Protein AF-A0A960D8W3-F1 (afdb_monomer_lite)

pLDDT: mean 85.08, std 11.28, range [47.12, 97.56]

Sequence (162 aa):
MVPEAGPSVEPTNEPNGRNHRTARLIAIVAGVLGAVLAVATPLLPVNQTTAELNWPQDGVLGSVNAPLIGYVATDLEISVPCSAAAGLERPGSVLLSTVPKQAPKAIDRGLLIERVNNDLLVIVRNTPVVSAPLEQVLGPECQKLTFTAHADKVTGEFVGLT

Structure (mmCIF, N/CA/C/O backbone):
data_AF-A0A960D8W3-F1
#
_entry.id   AF-A0A960D8W3-F1
#
loop_
_atom_site.group_PDB
_atom_site.id
_atom_site.type_symbol
_atom_site.label_atom_id
_atom_site.label_alt_id
_atom_site.label_comp_id
_atom_site.label_asym_id
_atom_site.label_entity_id
_atom_site.label_seq_id
_atom_site.pdbx_PDB_ins_code
_atom_site.Cartn_x
_atom_site.Cartn_y
_atom_site.Cartn_z
_atom_site.occupancy
_atom_site.B_iso_or_equiv
_atom_site.auth_seq_id
_atom_site.auth_comp_id
_atom_site.auth_asym_id
_atom_site.auth_atom_id
_atom_site.pdbx_PDB_model_num
ATOM 1 N N . MET A 1 1 ? 77.371 33.088 -53.896 1.00 47.12 1 MET A N 1
ATOM 2 C CA . MET A 1 1 ? 75.955 33.159 -54.306 1.00 47.12 1 MET A CA 1
ATOM 3 C C . MET A 1 1 ? 75.455 31.727 -54.356 1.00 47.12 1 MET A C 1
ATOM 5 O O . MET A 1 1 ? 75.931 30.963 -55.182 1.00 47.12 1 MET A O 1
ATOM 9 N N . VAL A 1 2 ? 74.676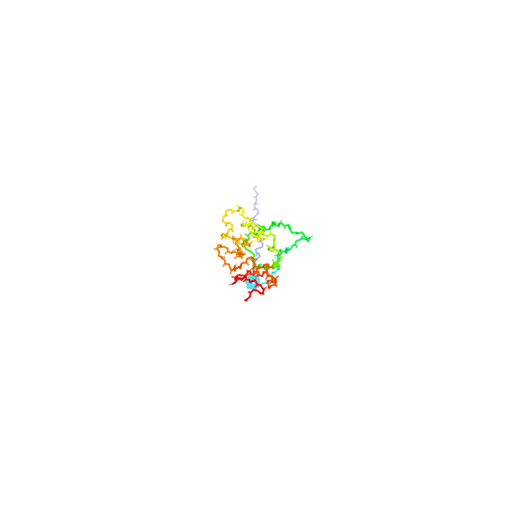 31.332 -53.352 1.00 49.06 2 VAL A N 1
ATOM 10 C CA . VAL A 1 2 ? 74.209 29.952 -53.144 1.00 49.06 2 VAL A CA 1
ATOM 11 C C . VAL A 1 2 ? 73.034 29.684 -54.091 1.00 49.06 2 VAL A C 1
ATOM 13 O O . VAL A 1 2 ? 72.143 30.531 -54.137 1.00 49.06 2 VAL A O 1
ATOM 16 N N . PRO A 1 3 ? 72.984 28.561 -54.829 1.00 55.56 3 PRO A N 1
ATOM 17 C CA . PRO A 1 3 ? 71.745 28.084 -55.417 1.00 55.56 3 PRO A CA 1
ATOM 18 C C . PRO A 1 3 ? 70.960 27.275 -54.377 1.00 55.56 3 PRO A C 1
ATOM 20 O O . PRO A 1 3 ? 71.443 26.282 -53.833 1.00 55.56 3 PRO A O 1
ATOM 23 N N . GLU A 1 4 ? 69.755 27.757 -54.101 1.00 53.84 4 GLU A N 1
ATOM 24 C CA . GLU A 1 4 ? 68.709 27.137 -53.293 1.00 53.84 4 GLU A CA 1
ATOM 25 C C . GLU A 1 4 ? 68.157 25.906 -54.034 1.00 53.84 4 GLU A C 1
ATOM 27 O O . GLU A 1 4 ? 67.718 26.007 -55.181 1.00 53.84 4 GLU A O 1
ATOM 32 N N . ALA A 1 5 ? 68.233 24.724 -53.415 1.00 60.94 5 ALA A N 1
ATOM 33 C CA . ALA A 1 5 ? 67.629 23.506 -53.949 1.00 60.94 5 ALA A CA 1
ATOM 34 C C . ALA A 1 5 ? 66.148 23.457 -53.541 1.00 60.94 5 ALA A C 1
ATOM 36 O O . ALA A 1 5 ? 65.823 23.597 -52.363 1.00 60.94 5 ALA A O 1
ATOM 37 N N . GLY A 1 6 ? 65.278 23.310 -54.544 1.00 64.06 6 GLY A N 1
ATOM 38 C CA . GLY A 1 6 ? 63.822 23.437 -54.452 1.00 64.06 6 GLY A CA 1
ATOM 39 C C . GLY A 1 6 ? 63.100 22.379 -53.600 1.00 64.06 6 GLY A C 1
ATOM 40 O O . GLY A 1 6 ? 63.724 21.463 -53.064 1.00 64.06 6 GLY A O 1
ATOM 41 N N . PRO A 1 7 ? 61.767 22.508 -53.467 1.00 59.97 7 PRO A N 1
ATOM 42 C CA . PRO A 1 7 ? 60.976 21.742 -52.514 1.00 59.97 7 PRO A CA 1
ATOM 43 C C . PRO A 1 7 ? 60.981 20.246 -52.842 1.00 59.97 7 PRO A C 1
ATOM 45 O O . PRO A 1 7 ? 60.721 19.837 -53.975 1.00 59.97 7 PRO A O 1
ATOM 48 N N . SER A 1 8 ? 61.241 19.431 -51.821 1.00 62.97 8 SER A N 1
ATOM 49 C CA . SER A 1 8 ? 61.068 17.981 -51.861 1.00 62.97 8 SER A CA 1
ATOM 50 C C . SER A 1 8 ? 59.596 17.649 -52.104 1.00 62.97 8 SER A C 1
ATOM 52 O O . SER A 1 8 ? 58.737 17.996 -51.297 1.00 62.97 8 SER A O 1
ATOM 54 N N . VAL A 1 9 ? 59.298 16.977 -53.214 1.00 60.66 9 VAL A N 1
ATOM 55 C CA . VAL A 1 9 ? 57.952 16.474 -53.507 1.00 60.66 9 VAL A CA 1
ATOM 56 C C . VAL A 1 9 ? 57.693 15.263 -52.608 1.00 60.66 9 VAL A C 1
ATOM 58 O O . VAL A 1 9 ? 58.295 14.206 -52.801 1.00 60.66 9 VAL A O 1
ATOM 61 N N . GLU A 1 10 ? 56.821 15.417 -51.609 1.00 62.94 10 GLU A N 1
ATOM 62 C CA . GLU A 1 10 ? 56.258 14.280 -50.876 1.00 62.94 10 GLU A CA 1
ATOM 63 C C . GLU A 1 10 ? 55.442 13.406 -51.841 1.00 62.94 10 GLU A C 1
ATOM 65 O O . GLU A 1 10 ? 54.673 13.940 -52.646 1.00 62.94 10 GLU A O 1
ATOM 70 N N . PRO A 1 11 ? 55.571 12.069 -51.793 1.00 50.91 11 PRO A N 1
ATOM 71 C CA . PRO A 1 11 ? 54.728 11.199 -52.594 1.00 50.91 11 PRO A CA 1
ATOM 72 C C . PRO A 1 11 ? 53.285 11.319 -52.097 1.00 50.91 11 PRO A C 1
ATOM 74 O O . PRO A 1 11 ? 52.925 10.805 -51.036 1.00 50.91 11 PRO A O 1
ATOM 77 N N . THR A 1 12 ? 52.439 11.993 -52.871 1.00 56.91 12 THR A N 1
ATOM 78 C CA . THR A 1 12 ? 50.992 11.990 -52.673 1.00 56.91 12 THR A CA 1
ATOM 79 C C . THR A 1 12 ? 50.499 10.559 -52.868 1.00 56.91 12 THR A C 1
ATOM 81 O O . THR A 1 12 ? 50.468 10.038 -53.982 1.00 56.91 12 THR A O 1
ATOM 84 N N . ASN A 1 13 ? 50.145 9.893 -51.766 1.00 59.44 13 ASN A N 1
ATOM 85 C CA . ASN A 1 13 ? 49.436 8.617 -51.803 1.00 59.44 13 ASN A CA 1
ATOM 86 C C . ASN A 1 13 ? 48.053 8.849 -52.430 1.00 59.44 13 ASN A C 1
ATOM 88 O O . ASN A 1 13 ? 47.087 9.160 -51.734 1.00 59.44 13 ASN A O 1
ATOM 92 N N . GLU A 1 14 ? 47.964 8.711 -53.751 1.00 58.84 14 GLU A N 1
ATOM 93 C CA . GLU A 1 14 ? 46.701 8.633 -54.482 1.00 58.84 14 GLU A CA 1
ATOM 94 C C . GLU A 1 14 ? 45.875 7.479 -53.887 1.00 58.84 14 GLU A C 1
ATOM 96 O O . GLU A 1 14 ? 46.344 6.331 -53.857 1.00 58.84 14 GLU A O 1
ATOM 101 N N . PRO A 1 15 ? 44.662 7.733 -53.365 1.00 58.06 15 PRO A N 1
ATOM 102 C CA . PRO A 1 15 ? 43.862 6.685 -52.765 1.00 58.06 15 PRO A CA 1
ATOM 103 C C . PRO A 1 15 ? 43.449 5.702 -53.863 1.00 58.06 15 PRO A C 1
ATOM 105 O O . PRO A 1 15 ? 42.578 5.964 -54.688 1.00 58.06 15 PRO A O 1
ATOM 108 N N . ASN A 1 16 ? 44.103 4.542 -53.867 1.00 61.50 16 ASN A N 1
ATOM 109 C CA . ASN A 1 16 ? 43.800 3.421 -54.746 1.00 61.50 16 ASN A CA 1
ATOM 110 C C . ASN A 1 16 ? 42.277 3.181 -54.768 1.00 61.50 16 ASN A C 1
ATOM 112 O O . ASN A 1 16 ? 41.691 2.930 -53.715 1.00 61.50 16 ASN A O 1
ATOM 116 N N . GLY A 1 17 ? 41.621 3.234 -55.936 1.00 59.03 17 GLY A N 1
ATOM 117 C CA . GLY A 1 17 ? 40.151 3.189 -56.083 1.00 59.03 17 GLY A CA 1
ATOM 118 C C . GLY A 1 17 ? 39.456 1.993 -55.408 1.00 59.03 17 GLY A C 1
ATOM 119 O O . GLY A 1 17 ? 38.256 2.020 -55.127 1.00 59.03 17 GLY A O 1
ATOM 120 N N . ARG A 1 18 ? 40.225 0.953 -55.068 1.00 61.81 18 ARG A N 1
ATOM 121 C CA . ARG A 1 18 ? 39.793 -0.205 -54.276 1.00 61.81 18 ARG A CA 1
ATOM 122 C C . ARG A 1 18 ? 39.506 0.140 -52.800 1.00 61.81 18 ARG A C 1
ATOM 124 O O . ARG A 1 18 ? 38.597 -0.447 -52.222 1.00 61.81 18 ARG A O 1
ATOM 131 N N . ASN A 1 19 ? 40.190 1.133 -52.224 1.00 68.94 19 ASN A N 1
ATOM 132 C CA . ASN A 1 19 ? 40.025 1.593 -50.837 1.00 68.94 19 ASN A CA 1
ATOM 133 C C . ASN A 1 19 ? 38.695 2.327 -50.608 1.00 68.94 19 ASN A C 1
ATOM 135 O O . ASN A 1 19 ? 38.072 2.153 -49.562 1.00 68.94 19 ASN A O 1
ATOM 139 N N . HIS A 1 20 ? 38.204 3.086 -51.594 1.00 78.38 20 HIS A N 1
ATOM 140 C CA . HIS A 1 20 ? 36.918 3.786 -51.487 1.00 78.38 20 HIS A CA 1
ATOM 141 C C . HIS A 1 20 ? 35.725 2.825 -51.420 1.00 78.38 20 HIS A C 1
ATOM 143 O O . HIS A 1 20 ? 34.777 3.062 -50.670 1.00 78.38 20 HIS A O 1
ATOM 149 N N . ARG A 1 21 ? 35.772 1.711 -52.163 1.00 80.75 21 ARG A N 1
ATOM 150 C CA . ARG A 1 21 ? 34.719 0.684 -52.123 1.00 80.75 21 ARG A CA 1
ATOM 151 C C . ARG A 1 21 ? 34.665 -0.006 -50.759 1.00 80.75 21 ARG A C 1
ATOM 153 O O . ARG A 1 21 ? 33.575 -0.216 -50.234 1.00 80.75 21 ARG A O 1
ATOM 160 N N . THR A 1 22 ? 35.827 -0.294 -50.176 1.00 85.50 22 THR A N 1
ATOM 161 C CA . THR A 1 22 ? 35.943 -0.867 -48.830 1.00 85.50 22 THR A CA 1
ATOM 162 C C . THR A 1 22 ? 35.453 0.113 -47.763 1.00 85.50 22 THR A C 1
ATOM 164 O O . THR A 1 22 ? 34.622 -0.259 -46.940 1.00 85.50 22 THR A O 1
ATOM 167 N N . ALA A 1 23 ? 35.873 1.382 -47.819 1.00 87.50 23 ALA A N 1
ATOM 168 C CA . ALA A 1 23 ? 35.431 2.418 -46.881 1.00 87.50 23 ALA A CA 1
ATOM 169 C C . ALA A 1 23 ? 33.910 2.645 -46.933 1.00 87.50 23 ALA A C 1
ATOM 171 O O . ALA A 1 23 ? 33.258 2.746 -45.895 1.00 87.50 23 ALA A O 1
ATOM 172 N N . ARG A 1 24 ? 33.320 2.647 -48.136 1.00 87.62 24 ARG A N 1
ATOM 173 C CA . ARG A 1 24 ? 31.866 2.754 -48.323 1.00 87.62 24 ARG A CA 1
ATOM 174 C C . ARG A 1 24 ? 31.113 1.563 -47.729 1.00 87.62 24 ARG A C 1
ATOM 176 O O . ARG A 1 24 ? 30.087 1.764 -47.088 1.00 87.62 24 ARG A O 1
ATOM 183 N N . LEU A 1 25 ? 31.604 0.338 -47.935 1.00 92.25 25 LEU A N 1
ATOM 184 C CA . LEU A 1 25 ? 30.997 -0.861 -47.347 1.00 92.25 25 LEU A CA 1
ATOM 185 C C . LEU A 1 25 ? 31.055 -0.817 -45.817 1.00 92.25 25 LEU A C 1
ATOM 187 O O . LEU A 1 25 ? 30.039 -1.057 -45.174 1.00 92.25 25 LEU A O 1
ATOM 191 N N . ILE A 1 26 ? 32.200 -0.439 -45.243 1.00 92.06 26 ILE A N 1
ATOM 192 C CA . ILE A 1 26 ? 32.361 -0.298 -43.790 1.00 92.06 26 ILE A CA 1
ATOM 193 C C . ILE A 1 26 ? 31.389 0.747 -43.234 1.00 92.06 26 ILE A C 1
ATOM 195 O O . ILE A 1 26 ? 30.707 0.464 -42.257 1.00 92.06 26 ILE A O 1
ATOM 199 N N . ALA A 1 27 ? 31.271 1.918 -43.868 1.00 92.94 27 ALA A N 1
ATOM 200 C CA . ALA A 1 27 ? 30.366 2.974 -43.413 1.00 92.94 27 ALA A CA 1
ATOM 201 C C . ALA A 1 27 ? 28.893 2.530 -43.408 1.00 92.94 27 ALA A C 1
ATOM 203 O O . ALA A 1 27 ? 28.169 2.808 -42.455 1.00 92.94 27 ALA A O 1
ATOM 204 N N . ILE A 1 28 ? 28.457 1.803 -44.443 1.00 95.00 28 ILE A N 1
ATOM 205 C CA . ILE A 1 28 ? 27.087 1.276 -44.523 1.00 95.00 28 ILE A CA 1
ATOM 206 C C . ILE A 1 28 ? 26.861 0.217 -43.442 1.00 95.00 28 ILE A C 1
ATOM 208 O O . ILE A 1 28 ? 25.881 0.300 -42.709 1.00 95.00 28 ILE A O 1
ATOM 212 N N . VAL A 1 29 ? 27.767 -0.757 -43.313 1.00 96.00 29 VAL A N 1
ATOM 213 C CA . VAL A 1 29 ? 27.632 -1.839 -42.328 1.00 96.00 29 VAL A CA 1
ATOM 214 C C . VAL A 1 29 ? 27.655 -1.280 -40.907 1.00 96.00 29 VAL A C 1
ATOM 216 O O . VAL A 1 29 ? 26.771 -1.601 -40.122 1.00 96.00 29 VAL A O 1
ATOM 219 N N . ALA A 1 30 ? 28.613 -0.411 -40.581 1.00 94.88 30 ALA A N 1
ATOM 220 C CA . ALA A 1 30 ? 28.727 0.197 -39.259 1.00 94.88 30 ALA A CA 1
ATOM 221 C C . ALA A 1 30 ? 27.537 1.114 -38.938 1.00 94.88 30 ALA A C 1
ATOM 223 O O . ALA A 1 30 ? 27.036 1.084 -37.818 1.00 94.88 30 ALA A O 1
ATOM 224 N N . GLY A 1 31 ? 27.046 1.883 -39.916 1.00 96.62 31 GLY A N 1
ATOM 225 C CA . GLY A 1 31 ? 25.869 2.736 -39.749 1.00 96.62 31 GLY A CA 1
ATOM 226 C C . GLY A 1 31 ? 24.591 1.932 -39.508 1.00 96.62 31 GLY A C 1
ATOM 227 O O . GLY A 1 31 ? 23.845 2.234 -38.580 1.00 96.62 31 GLY A O 1
ATOM 228 N N . VAL A 1 32 ? 24.363 0.871 -40.290 1.00 97.56 32 VAL A N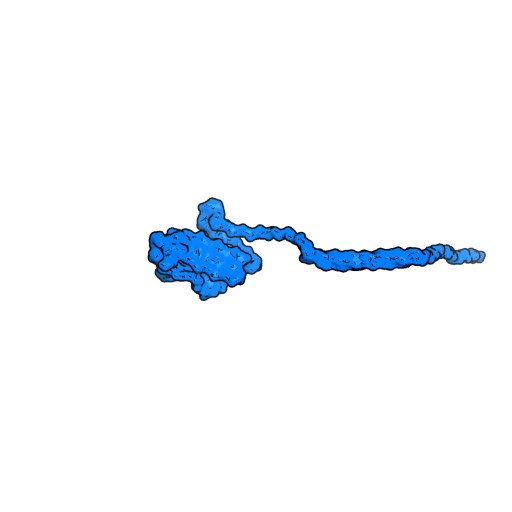 1
ATOM 229 C CA . VAL A 1 32 ? 23.205 -0.021 -40.111 1.00 97.56 32 VAL A CA 1
ATOM 230 C C . VAL A 1 32 ? 23.302 -0.775 -38.787 1.00 97.56 32 VAL A C 1
ATOM 232 O O . VAL A 1 32 ? 22.330 -0.806 -38.040 1.00 97.56 32 VAL A O 1
ATOM 235 N N . LEU A 1 33 ? 24.466 -1.338 -38.456 1.00 96.94 33 LEU A N 1
ATOM 236 C CA . LEU A 1 33 ? 24.671 -2.047 -37.193 1.00 96.94 33 LEU A CA 1
ATOM 237 C C . LEU A 1 33 ? 24.478 -1.109 -35.993 1.00 96.94 33 LEU A C 1
ATOM 239 O O . LEU A 1 33 ? 23.802 -1.472 -35.037 1.00 96.94 33 LEU A O 1
ATOM 243 N N . GLY A 1 34 ? 25.015 0.111 -36.066 1.00 96.06 34 GLY A N 1
ATOM 244 C CA . GLY A 1 34 ? 24.834 1.138 -35.043 1.00 96.06 34 GLY A CA 1
ATOM 245 C C . GLY A 1 34 ? 23.369 1.536 -34.871 1.00 96.06 34 GLY A C 1
ATOM 246 O O . GLY A 1 34 ? 22.885 1.597 -33.745 1.00 96.06 34 GLY A O 1
ATOM 247 N N . ALA A 1 35 ? 22.637 1.728 -35.972 1.00 96.38 35 ALA A N 1
ATOM 248 C CA . ALA A 1 35 ? 21.207 2.018 -35.927 1.00 96.38 35 ALA A CA 1
ATOM 249 C C . ALA A 1 35 ? 20.407 0.864 -35.299 1.00 96.38 35 ALA A C 1
ATOM 251 O O . ALA A 1 35 ? 19.566 1.096 -34.433 1.00 96.38 35 ALA A O 1
ATOM 252 N N . VAL A 1 36 ? 20.700 -0.383 -35.682 1.00 96.62 36 VAL A N 1
ATOM 253 C CA . VAL A 1 36 ? 20.033 -1.573 -35.131 1.00 96.62 36 VAL A CA 1
ATOM 254 C C . VAL A 1 36 ? 20.321 -1.727 -33.638 1.00 96.62 36 VAL A C 1
ATOM 256 O O . VAL A 1 36 ? 19.394 -1.941 -32.861 1.00 96.62 36 VAL A O 1
ATOM 259 N N . LEU A 1 37 ? 21.577 -1.572 -33.211 1.00 95.75 37 LEU A N 1
ATOM 260 C CA . LEU A 1 37 ? 21.952 -1.663 -31.798 1.00 95.75 37 LEU A CA 1
ATOM 261 C C . LEU A 1 37 ? 21.323 -0.540 -30.967 1.00 95.75 37 LEU A C 1
ATOM 263 O O . LEU A 1 37 ? 20.855 -0.796 -29.859 1.00 95.75 37 LEU A O 1
ATOM 267 N N . ALA A 1 38 ? 21.243 0.679 -31.507 1.00 95.50 38 ALA A N 1
ATOM 268 C CA . ALA A 1 38 ? 20.588 1.803 -30.842 1.00 95.50 38 ALA A CA 1
ATOM 269 C C . ALA A 1 38 ? 19.089 1.544 -30.617 1.00 95.50 38 ALA A C 1
ATOM 271 O O . ALA A 1 38 ? 18.579 1.804 -29.531 1.00 95.50 38 ALA A O 1
ATOM 272 N N . VAL A 1 39 ? 18.398 0.975 -31.610 1.00 95.94 39 VAL A N 1
ATOM 273 C CA . VAL A 1 39 ? 16.981 0.591 -31.490 1.00 95.94 39 VAL A CA 1
ATOM 274 C C . VAL A 1 39 ? 16.789 -0.603 -30.550 1.00 95.94 39 VAL A C 1
ATOM 276 O O . VAL A 1 39 ? 15.799 -0.654 -29.825 1.00 95.94 39 VAL A O 1
ATOM 279 N N . ALA A 1 40 ? 17.729 -1.550 -30.525 1.00 94.56 40 ALA A N 1
ATOM 280 C CA . ALA A 1 40 ? 17.661 -2.711 -29.641 1.00 94.56 40 ALA A CA 1
ATOM 281 C C . ALA A 1 40 ? 17.932 -2.355 -28.169 1.00 94.56 40 ALA A C 1
ATOM 283 O O . ALA A 1 40 ? 17.369 -2.984 -27.280 1.00 94.56 40 ALA A O 1
ATOM 284 N N . THR A 1 41 ? 18.757 -1.337 -27.904 1.00 94.19 41 THR A N 1
ATOM 285 C CA . THR A 1 41 ? 19.189 -0.945 -26.550 1.00 94.19 41 THR A CA 1
ATOM 286 C C . THR A 1 41 ? 18.038 -0.752 -25.544 1.00 94.19 41 THR A C 1
ATOM 288 O O . THR A 1 41 ? 18.126 -1.346 -24.472 1.00 94.19 41 THR A O 1
ATOM 291 N N . PRO A 1 42 ? 16.947 -0.006 -25.830 1.00 92.69 42 PRO A N 1
ATOM 292 C CA . PRO A 1 42 ? 15.835 0.153 -24.882 1.00 92.69 42 PRO A CA 1
ATOM 293 C C . PRO A 1 42 ? 14.992 -1.116 -24.664 1.00 92.69 42 PRO A C 1
ATOM 295 O O . PRO A 1 42 ? 14.197 -1.150 -23.730 1.00 92.69 42 PRO A O 1
ATOM 298 N N . LEU A 1 43 ? 15.128 -2.138 -25.519 1.00 92.94 43 LEU A N 1
ATOM 299 C CA . LEU A 1 43 ? 14.383 -3.402 -25.431 1.00 92.94 43 LEU A CA 1
ATOM 300 C C . LEU A 1 43 ? 15.164 -4.504 -24.707 1.00 92.94 43 LEU A C 1
ATOM 302 O O . LEU A 1 43 ? 14.611 -5.568 -24.425 1.00 92.94 43 LEU A O 1
ATOM 306 N N . LEU A 1 44 ? 16.453 -4.286 -24.448 1.00 91.69 44 LEU A N 1
ATOM 307 C CA . LEU A 1 44 ? 17.269 -5.248 -23.722 1.00 91.69 44 LEU A CA 1
ATOM 308 C C . LEU A 1 44 ? 16.827 -5.319 -22.251 1.00 91.69 44 LEU A C 1
ATOM 310 O O . LEU A 1 44 ? 16.435 -4.303 -21.671 1.00 91.69 44 LEU A O 1
ATOM 314 N N . PRO A 1 45 ? 16.886 -6.511 -21.632 1.00 90.88 45 PRO A N 1
ATOM 315 C CA . PRO A 1 45 ? 16.478 -6.687 -20.249 1.00 90.88 45 PRO A CA 1
ATOM 316 C C . PRO A 1 45 ? 17.367 -5.859 -19.321 1.00 90.88 45 PRO A C 1
ATOM 318 O O . PRO A 1 45 ? 18.593 -5.843 -19.448 1.00 90.88 45 PRO A O 1
ATOM 321 N N . VAL A 1 46 ? 16.734 -5.196 -18.360 1.00 92.75 46 VAL A N 1
ATOM 322 C CA . VAL A 1 46 ? 17.406 -4.457 -17.293 1.00 92.75 46 VAL A CA 1
ATOM 323 C C . VAL A 1 46 ? 17.233 -5.206 -15.977 1.00 92.75 46 VAL A C 1
ATOM 325 O O . VAL A 1 46 ? 16.205 -5.836 -15.740 1.00 92.75 46 VAL A O 1
ATOM 328 N N . ASN A 1 47 ? 18.236 -5.128 -15.107 1.00 85.00 47 ASN A N 1
ATOM 329 C CA . ASN A 1 47 ? 18.103 -5.604 -13.736 1.00 85.00 47 ASN A CA 1
ATOM 330 C C . ASN A 1 47 ? 17.439 -4.511 -12.898 1.00 85.00 47 ASN A C 1
ATOM 332 O O . ASN A 1 47 ? 17.978 -3.410 -12.779 1.00 85.00 47 ASN A O 1
ATOM 336 N N . GLN A 1 48 ? 16.279 -4.815 -12.325 1.00 79.38 48 GLN A N 1
ATOM 337 C CA . GLN A 1 48 ? 15.575 -3.931 -11.404 1.00 79.38 48 GLN A CA 1
ATOM 338 C C . GLN A 1 48 ? 15.751 -4.451 -9.977 1.00 79.38 48 GLN A C 1
ATOM 340 O O . GLN A 1 48 ? 15.510 -5.626 -9.711 1.00 79.38 48 GLN A O 1
ATOM 345 N N . THR A 1 49 ? 16.143 -3.573 -9.056 1.00 81.12 49 THR A N 1
ATOM 346 C CA . THR A 1 49 ? 16.118 -3.872 -7.621 1.00 81.12 49 THR A CA 1
ATOM 347 C C . THR A 1 49 ? 14.785 -3.405 -7.054 1.00 81.12 49 THR A C 1
ATOM 349 O O . THR A 1 49 ? 14.481 -2.213 -7.107 1.00 81.12 49 THR A O 1
ATOM 352 N N . THR A 1 50 ? 13.992 -4.328 -6.517 1.00 80.81 50 THR A N 1
ATOM 353 C CA . THR A 1 50 ? 12.756 -4.019 -5.792 1.00 80.81 50 THR A CA 1
ATOM 354 C C . THR A 1 50 ? 13.057 -3.851 -4.304 1.00 80.81 50 THR A C 1
ATOM 356 O O . THR A 1 50 ? 13.910 -4.539 -3.745 1.00 80.81 50 THR A O 1
ATOM 359 N N . ALA A 1 51 ? 12.390 -2.892 -3.665 1.00 83.50 51 ALA A N 1
ATOM 360 C CA . ALA A 1 51 ? 12.495 -2.656 -2.231 1.00 83.50 51 ALA A CA 1
ATOM 361 C C . ALA A 1 51 ? 11.130 -2.912 -1.593 1.00 83.50 51 ALA A C 1
ATOM 363 O O . ALA A 1 51 ? 10.132 -2.339 -2.026 1.00 83.50 51 ALA A O 1
ATOM 364 N N . GLU A 1 52 ? 11.105 -3.749 -0.561 1.00 86.19 52 GLU A N 1
ATOM 365 C CA . GLU A 1 52 ? 9.901 -4.084 0.197 1.00 86.19 52 GLU A CA 1
ATOM 366 C C . GLU A 1 52 ? 10.087 -3.693 1.661 1.00 86.19 52 GLU A C 1
ATOM 368 O O . GLU A 1 52 ? 11.175 -3.832 2.228 1.00 86.19 52 GLU A O 1
ATOM 373 N N . LEU A 1 53 ? 9.014 -3.203 2.280 1.00 88.50 53 LEU A N 1
ATOM 374 C CA . LEU A 1 53 ? 8.979 -2.874 3.699 1.00 88.50 53 LEU A CA 1
ATOM 375 C C . LEU A 1 53 ? 7.985 -3.794 4.400 1.00 88.50 53 LEU A C 1
ATOM 377 O O . LEU A 1 53 ? 6.777 -3.624 4.268 1.00 88.50 53 LEU A O 1
ATOM 381 N N . ASN A 1 54 ? 8.510 -4.727 5.188 1.00 89.56 54 ASN A N 1
ATOM 382 C CA . ASN A 1 54 ? 7.711 -5.612 6.026 1.00 89.56 54 ASN A CA 1
ATOM 383 C C . ASN A 1 54 ? 7.689 -5.085 7.463 1.00 89.56 54 ASN A C 1
ATOM 385 O O . ASN A 1 54 ? 8.738 -4.746 8.015 1.00 89.56 54 ASN A O 1
ATOM 389 N N . TRP A 1 55 ? 6.501 -5.027 8.060 1.00 90.50 55 TRP A N 1
ATOM 390 C CA . TRP A 1 55 ? 6.274 -4.665 9.458 1.00 90.50 55 TRP A CA 1
ATOM 391 C C . TRP A 1 55 ? 5.325 -5.697 10.083 1.00 9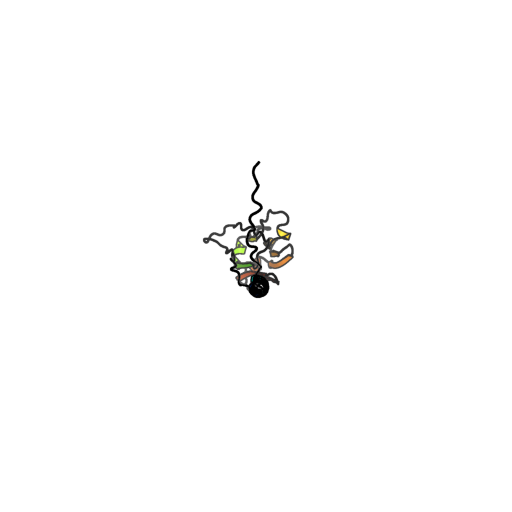0.50 55 TRP A C 1
ATOM 393 O O . TRP A 1 55 ? 4.364 -6.081 9.412 1.00 90.50 55 TRP A O 1
ATOM 403 N N . PRO A 1 56 ? 5.542 -6.149 11.334 1.00 89.00 56 PRO A N 1
ATOM 404 C CA . PRO A 1 56 ? 6.540 -5.695 12.316 1.00 89.00 56 PRO A CA 1
ATOM 405 C C . PRO A 1 56 ? 7.973 -6.157 12.019 1.00 89.00 56 PRO A C 1
ATOM 407 O O . PRO A 1 56 ? 8.178 -7.242 11.481 1.00 89.00 56 PRO A O 1
ATOM 410 N N . GLN A 1 57 ? 8.967 -5.355 12.411 1.00 80.75 57 GLN A N 1
ATOM 411 C CA . GLN A 1 57 ? 10.389 -5.716 12.319 1.00 80.75 57 GLN A CA 1
ATOM 412 C C . GLN A 1 57 ? 1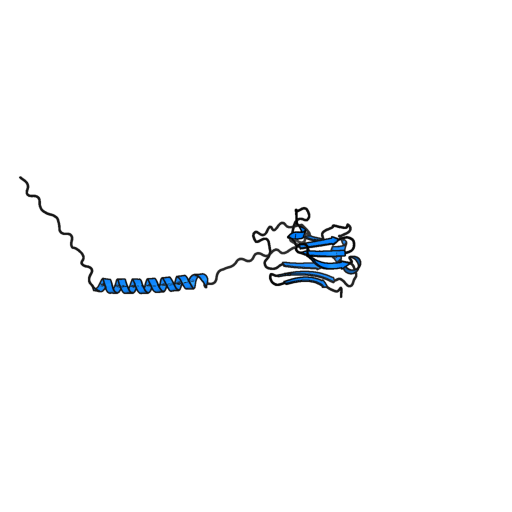0.897 -6.168 13.693 1.00 80.75 57 GLN A C 1
ATOM 414 O O . GLN A 1 57 ? 10.520 -5.595 14.715 1.00 80.75 57 GLN A O 1
ATOM 419 N N . ASP A 1 58 ? 11.693 -7.238 13.724 1.00 81.56 58 ASP A N 1
ATOM 420 C CA . ASP A 1 58 ? 12.315 -7.792 14.940 1.00 81.56 58 ASP A CA 1
ATOM 421 C C . ASP A 1 58 ? 11.338 -8.160 16.075 1.00 81.56 58 ASP A C 1
ATOM 423 O O . ASP A 1 58 ? 11.708 -8.225 17.246 1.00 81.56 58 ASP A O 1
ATOM 427 N N . GLY A 1 59 ? 10.064 -8.401 15.744 1.00 79.94 59 GLY A N 1
ATOM 428 C CA . GLY A 1 59 ? 9.022 -8.732 16.721 1.00 79.94 59 GLY A CA 1
ATOM 429 C C . GLY A 1 59 ? 8.608 -7.567 17.630 1.00 79.94 59 GLY A C 1
ATOM 430 O O . GLY A 1 59 ? 7.880 -7.787 18.598 1.00 79.94 59 GLY A O 1
ATOM 431 N N . VAL A 1 60 ? 9.038 -6.335 17.331 1.00 84.31 60 VAL A N 1
ATOM 432 C CA . VAL A 1 60 ? 8.692 -5.138 18.106 1.00 84.31 60 VAL A CA 1
ATOM 433 C C . VAL A 1 60 ? 7.635 -4.318 17.368 1.00 84.31 60 VAL A C 1
ATOM 435 O O . VAL A 1 60 ? 7.769 -3.999 16.188 1.00 84.31 60 VAL A O 1
ATOM 438 N N . LEU A 1 61 ? 6.591 -3.905 18.092 1.00 81.75 61 LEU A N 1
ATOM 439 C CA . LEU A 1 61 ? 5.550 -2.997 17.597 1.00 81.75 61 LEU A CA 1
ATOM 440 C C . LEU A 1 61 ? 6.012 -1.533 17.678 1.00 81.75 61 LEU A C 1
ATOM 442 O O . LEU A 1 61 ? 5.422 -0.707 18.373 1.00 81.75 61 LEU A O 1
ATOM 446 N N . GLY A 1 62 ? 7.119 -1.229 17.001 1.00 84.19 62 GLY A N 1
ATOM 447 C CA . GLY A 1 62 ? 7.672 0.117 16.887 1.00 84.19 62 GLY A CA 1
ATOM 448 C C . GLY A 1 62 ? 7.214 0.820 15.610 1.00 84.19 62 GLY A C 1
ATOM 449 O O . GLY A 1 62 ? 7.019 0.182 14.573 1.00 84.19 62 GLY A O 1
ATOM 450 N N . SER A 1 63 ? 7.074 2.145 15.671 1.00 86.25 63 SER A N 1
ATOM 451 C CA . SER A 1 63 ? 6.896 2.968 14.472 1.00 86.25 63 SER A CA 1
ATOM 452 C C . SER A 1 63 ? 8.188 2.993 13.659 1.00 86.25 63 SER A C 1
ATOM 454 O O . SER A 1 63 ? 9.258 3.276 14.198 1.00 86.25 63 SER A O 1
ATOM 456 N N . VAL A 1 64 ? 8.082 2.752 12.354 1.00 88.75 64 VAL A N 1
ATOM 457 C CA . VAL A 1 64 ? 9.213 2.782 11.419 1.00 88.75 64 VAL A CA 1
ATOM 458 C C . VAL A 1 64 ? 9.097 4.008 10.519 1.00 88.75 64 VAL A C 1
ATOM 460 O O . VAL A 1 64 ? 8.003 4.382 10.100 1.00 88.75 64 VAL A O 1
ATOM 463 N N . ASN A 1 65 ? 10.233 4.633 10.213 1.00 85.69 65 ASN A N 1
ATOM 464 C CA . ASN A 1 65 ? 10.304 5.732 9.257 1.00 85.69 65 ASN A CA 1
ATOM 465 C C . ASN A 1 65 ? 10.836 5.214 7.920 1.00 85.69 65 ASN A C 1
ATOM 467 O O . ASN A 1 65 ? 12.011 4.874 7.811 1.00 85.69 65 ASN A O 1
ATOM 471 N N . ALA A 1 66 ? 9.978 5.205 6.904 1.00 86.50 66 ALA A N 1
ATOM 472 C CA . ALA A 1 66 ? 10.337 4.849 5.536 1.00 86.50 66 ALA A CA 1
ATOM 473 C C . ALA A 1 66 ? 9.786 5.913 4.570 1.00 86.50 66 ALA A C 1
ATOM 475 O O . ALA A 1 66 ? 8.698 5.746 4.025 1.00 86.50 66 ALA A O 1
ATOM 476 N N . PRO A 1 67 ? 10.470 7.060 4.401 1.00 84.88 67 PRO A N 1
ATOM 477 C CA . PRO A 1 67 ? 10.024 8.100 3.480 1.00 84.88 67 PRO A CA 1
ATOM 478 C C . PRO A 1 67 ? 10.276 7.681 2.024 1.00 84.88 67 PRO A C 1
ATOM 480 O O . PRO A 1 67 ? 11.419 7.483 1.612 1.00 84.88 67 PRO A O 1
ATOM 483 N N . LEU A 1 68 ? 9.211 7.575 1.227 1.00 83.88 68 LEU A N 1
ATOM 484 C CA . LEU A 1 68 ? 9.306 7.256 -0.198 1.00 83.88 68 LEU A CA 1
ATOM 485 C C . LEU A 1 68 ? 9.522 8.530 -1.023 1.00 83.88 68 LEU A C 1
ATOM 487 O O . LEU A 1 68 ? 8.731 9.469 -0.943 1.00 83.88 68 LEU A O 1
ATOM 491 N N . ILE A 1 69 ? 10.524 8.526 -1.908 1.00 86.56 69 ILE A N 1
ATOM 492 C CA . ILE A 1 69 ? 10.712 9.602 -2.900 1.00 86.56 69 ILE A CA 1
ATOM 493 C C . ILE A 1 69 ? 9.543 9.647 -3.894 1.00 86.56 69 ILE A C 1
ATOM 495 O O . ILE A 1 69 ? 9.121 10.723 -4.305 1.00 86.56 69 ILE A O 1
ATOM 499 N N . GLY A 1 70 ? 8.980 8.484 -4.237 1.00 80.50 70 GLY A N 1
ATOM 500 C CA . GLY A 1 70 ? 7.818 8.356 -5.122 1.00 80.50 70 GLY A CA 1
ATOM 501 C C . GLY A 1 70 ? 6.475 8.727 -4.484 1.00 80.50 70 GLY A C 1
ATOM 502 O O . GLY A 1 70 ? 5.455 8.610 -5.156 1.00 80.50 70 GLY A O 1
ATOM 503 N N . TYR A 1 71 ? 6.453 9.162 -3.214 1.00 81.00 71 TYR A N 1
ATOM 504 C CA . TYR A 1 71 ? 5.267 9.474 -2.394 1.00 81.00 71 TYR A CA 1
ATOM 505 C C . TYR A 1 71 ? 4.300 8.306 -2.124 1.00 81.00 71 TYR A C 1
ATOM 507 O O . TYR A 1 71 ? 3.669 8.288 -1.070 1.00 81.00 71 TYR A O 1
ATOM 515 N N . VAL A 1 72 ? 4.171 7.343 -3.037 1.00 84.44 72 VAL A N 1
ATOM 516 C CA . VAL A 1 72 ? 3.316 6.157 -2.923 1.00 84.44 72 VAL A CA 1
ATOM 517 C C . VAL A 1 72 ? 4.128 4.892 -3.179 1.00 84.44 72 VAL A C 1
ATOM 519 O O . VAL A 1 72 ? 5.087 4.912 -3.951 1.00 84.44 72 VAL A O 1
ATOM 522 N N . ALA A 1 73 ? 3.744 3.801 -2.520 1.00 85.69 73 ALA A N 1
ATOM 523 C CA . ALA A 1 73 ? 4.226 2.469 -2.863 1.00 85.69 73 ALA A CA 1
ATOM 524 C C . ALA A 1 73 ? 3.499 1.963 -4.117 1.00 85.69 73 ALA A C 1
ATOM 526 O O . ALA A 1 73 ? 2.382 2.404 -4.396 1.00 85.69 73 ALA A O 1
ATOM 527 N N . THR A 1 74 ? 4.128 1.049 -4.857 1.00 87.31 74 THR A N 1
ATOM 528 C CA . THR A 1 74 ? 3.488 0.364 -5.992 1.00 87.31 74 THR A CA 1
ATOM 529 C C . THR A 1 74 ? 2.284 -0.446 -5.518 1.00 87.31 74 THR A C 1
ATOM 531 O O . THR A 1 74 ? 1.196 -0.314 -6.072 1.00 87.31 74 THR A O 1
ATOM 534 N N . ASP A 1 75 ? 2.485 -1.207 -4.441 1.00 89.50 75 ASP A N 1
ATOM 535 C CA . ASP A 1 75 ? 1.497 -2.073 -3.814 1.00 89.50 75 ASP A CA 1
ATOM 536 C C . ASP A 1 75 ? 1.616 -1.933 -2.291 1.00 89.50 75 ASP A C 1
ATOM 538 O O . ASP A 1 75 ? 2.720 -1.829 -1.747 1.00 89.50 75 ASP A O 1
ATOM 542 N N . LEU A 1 76 ? 0.479 -1.898 -1.599 1.00 90.56 76 LEU A N 1
ATOM 543 C CA . LEU A 1 76 ? 0.413 -1.851 -0.140 1.00 90.56 76 LEU A CA 1
ATOM 544 C C . LEU A 1 76 ? -0.634 -2.844 0.353 1.00 90.56 76 LEU A C 1
ATOM 546 O O . LEU A 1 76 ? -1.815 -2.699 0.046 1.00 90.56 76 LEU A O 1
ATOM 550 N N . GLU A 1 77 ? -0.207 -3.796 1.175 1.00 92.94 77 GLU A N 1
ATOM 551 C CA . GLU A 1 77 ? -1.079 -4.747 1.858 1.00 92.94 77 GLU A CA 1
ATOM 552 C C . GLU A 1 77 ? -0.915 -4.608 3.372 1.00 92.94 77 GLU A C 1
ATOM 554 O O . GLU A 1 77 ? 0.194 -4.547 3.901 1.00 92.94 77 GLU A O 1
ATOM 559 N N . ILE A 1 78 ? -2.040 -4.531 4.077 1.00 93.50 78 ILE A N 1
ATOM 560 C CA . ILE A 1 78 ? -2.102 -4.391 5.526 1.00 93.50 78 ILE A CA 1
ATOM 561 C C . ILE A 1 78 ? -3.103 -5.411 6.053 1.00 93.50 78 ILE A C 1
ATOM 563 O O . ILE A 1 78 ? -4.273 -5.411 5.677 1.00 93.50 78 ILE A O 1
ATOM 567 N N . SER A 1 79 ? -2.642 -6.258 6.968 1.00 93.12 79 SER A N 1
ATOM 568 C CA . SER A 1 79 ? -3.474 -7.219 7.686 1.00 93.12 79 SER A CA 1
ATOM 569 C C . SER A 1 79 ? -3.327 -6.987 9.183 1.00 93.12 79 SER A C 1
ATOM 571 O O . SER A 1 79 ? -2.244 -7.167 9.737 1.00 93.12 79 SER A O 1
ATOM 573 N N . VAL A 1 80 ? -4.413 -6.586 9.842 1.00 92.06 80 VAL A N 1
ATOM 574 C CA . VAL A 1 80 ? -4.425 -6.282 11.277 1.00 92.06 80 VAL A CA 1
ATOM 575 C C . VAL A 1 80 ? -5.479 -7.148 11.968 1.00 92.06 80 VAL A C 1
ATOM 577 O O . VAL A 1 80 ? -6.643 -7.098 11.573 1.00 92.06 80 VAL A O 1
ATOM 580 N N . PRO A 1 81 ? -5.131 -7.951 12.989 1.00 92.75 81 PRO A N 1
ATOM 581 C CA . PRO A 1 81 ? -6.125 -8.729 13.727 1.00 92.75 81 PRO A CA 1
ATOM 582 C C . PRO A 1 81 ? -7.081 -7.796 14.479 1.00 92.75 81 PRO A C 1
ATOM 584 O O . PRO A 1 81 ? -6.637 -6.797 15.049 1.00 92.75 81 PRO A O 1
ATOM 587 N N . CYS A 1 82 ? -8.380 -8.116 14.527 1.00 92.31 82 CYS A N 1
ATOM 588 C CA . CYS A 1 82 ? -9.356 -7.207 15.147 1.00 92.31 82 CYS A CA 1
ATOM 589 C C . CYS A 1 82 ? -9.103 -7.005 16.652 1.00 92.31 82 CYS A C 1
ATOM 591 O O . CYS A 1 82 ? -9.366 -5.931 17.190 1.00 92.31 82 CYS A O 1
ATOM 593 N N . SER A 1 83 ? -8.474 -7.980 17.320 1.00 89.50 83 SER A N 1
ATOM 594 C CA . SER A 1 83 ? -8.038 -7.865 18.717 1.00 89.50 83 SER A CA 1
ATOM 595 C C . SER A 1 83 ? -7.051 -6.717 18.964 1.00 89.50 83 SER A C 1
ATOM 597 O O . SER A 1 83 ? -7.016 -6.175 20.067 1.00 89.50 83 SER A O 1
ATOM 599 N N . ALA A 1 84 ? -6.288 -6.285 17.953 1.00 88.94 84 ALA A N 1
ATOM 600 C CA . ALA A 1 84 ? -5.385 -5.141 18.080 1.00 88.94 84 ALA A CA 1
ATOM 601 C C . ALA A 1 84 ? -6.141 -3.815 18.274 1.00 88.94 84 ALA A C 1
ATOM 603 O O . ALA A 1 84 ? -5.601 -2.881 18.867 1.00 88.94 84 ALA A O 1
ATOM 604 N N . ALA A 1 85 ? -7.407 -3.738 17.844 1.00 88.12 85 ALA A N 1
ATOM 605 C CA . ALA A 1 85 ? -8.249 -2.571 18.077 1.00 88.12 85 ALA A CA 1
ATOM 606 C C . ALA A 1 85 ? -8.610 -2.385 19.563 1.00 88.12 85 ALA A C 1
ATOM 608 O O . ALA A 1 85 ? -9.023 -1.294 19.953 1.00 88.12 85 ALA A O 1
ATOM 609 N N . ALA A 1 86 ? -8.406 -3.400 20.415 1.00 86.56 86 ALA A N 1
ATOM 610 C CA . ALA A 1 86 ? -8.718 -3.320 21.842 1.00 86.56 86 ALA A CA 1
ATOM 611 C C . ALA A 1 86 ? -7.878 -2.256 22.571 1.00 86.56 86 ALA A C 1
ATOM 613 O O . ALA A 1 86 ? -8.331 -1.688 23.559 1.00 86.56 86 ALA A O 1
ATOM 614 N N . GLY A 1 87 ? -6.680 -1.937 22.062 1.00 82.69 87 GLY A N 1
ATOM 615 C CA . GLY A 1 87 ? -5.822 -0.884 22.618 1.00 82.69 87 GLY A CA 1
ATOM 616 C C . GLY A 1 87 ? -6.287 0.549 22.315 1.00 82.69 87 GLY A C 1
ATOM 617 O O . GLY A 1 87 ? -5.694 1.508 22.813 1.00 82.69 87 GLY A O 1
ATOM 618 N N . LEU A 1 88 ? -7.333 0.733 21.500 1.00 84.56 88 LEU A N 1
ATOM 619 C CA . LEU A 1 88 ? -7.852 2.044 21.091 1.00 84.56 88 LEU A CA 1
ATOM 620 C C . LEU A 1 88 ? -8.863 2.583 22.113 1.00 84.56 88 LEU A C 1
ATOM 622 O O . LEU A 1 88 ? -10.050 2.736 21.828 1.00 84.56 88 LEU A O 1
ATOM 626 N N . GLU A 1 89 ? -8.408 2.888 23.327 1.00 78.88 89 GLU A N 1
ATOM 627 C CA . GLU A 1 89 ? -9.294 3.280 24.437 1.00 78.88 89 GLU A CA 1
ATOM 628 C C . GLU A 1 89 ? -9.905 4.682 24.278 1.00 78.88 89 GLU A C 1
ATOM 630 O O . GLU A 1 89 ? -11.027 4.933 24.720 1.00 78.88 89 GLU A O 1
ATOM 635 N N . ARG A 1 90 ? -9.183 5.609 23.635 1.00 83.31 90 ARG A N 1
ATOM 636 C CA . ARG A 1 90 ? -9.585 7.019 23.498 1.00 83.31 90 ARG A CA 1
ATOM 637 C C . ARG A 1 90 ? -10.036 7.349 22.070 1.00 83.31 90 ARG A C 1
ATOM 639 O O . ARG A 1 90 ? -9.373 6.913 21.126 1.00 83.31 90 ARG A O 1
ATOM 646 N N . PRO A 1 91 ? -11.097 8.156 21.879 1.00 79.88 91 PRO A N 1
ATOM 647 C CA . PRO A 1 91 ? -11.421 8.727 20.572 1.00 79.88 91 PRO A CA 1
ATOM 648 C C . PRO A 1 91 ? -10.229 9.508 19.996 1.00 79.88 91 PRO A C 1
ATOM 650 O O . PRO A 1 91 ? -9.522 10.194 20.737 1.00 79.88 91 PRO A O 1
ATOM 653 N N . GLY A 1 92 ? -9.986 9.387 18.690 1.00 79.25 92 GLY A N 1
ATOM 654 C CA . GLY A 1 92 ? -8.825 9.983 18.015 1.00 79.25 92 GLY A CA 1
ATOM 655 C C . GLY A 1 92 ? -7.510 9.224 18.239 1.00 79.25 92 GLY A C 1
ATOM 656 O O . GLY A 1 92 ? -6.426 9.761 17.994 1.00 79.25 92 GLY A O 1
ATOM 657 N N . SER A 1 93 ? -7.575 7.990 18.750 1.00 86.81 93 SER A N 1
ATOM 658 C CA . SER A 1 93 ? -6.432 7.076 18.754 1.00 86.81 93 SER A CA 1
ATOM 659 C C . SER A 1 93 ? -6.273 6.415 17.385 1.00 86.81 93 SER A C 1
ATOM 661 O O . SER A 1 93 ? -7.249 6.091 16.712 1.00 86.81 93 SER A O 1
ATOM 663 N N . VAL A 1 94 ? -5.019 6.233 16.978 1.00 89.56 94 VAL A N 1
ATOM 664 C CA . VAL A 1 94 ? -4.640 5.707 15.664 1.00 89.56 94 VAL A CA 1
ATOM 665 C C . VAL A 1 94 ? -3.999 4.347 15.877 1.00 89.56 94 VAL A C 1
ATOM 667 O O . VAL A 1 94 ? -3.078 4.232 16.685 1.00 89.56 94 VAL A O 1
ATOM 670 N N . LEU A 1 95 ? -4.480 3.342 15.152 1.00 89.25 95 LEU A N 1
ATOM 671 C CA . LEU A 1 95 ? -3.926 1.992 15.164 1.00 89.25 95 LEU A CA 1
ATOM 672 C C . LEU A 1 95 ? -2.706 1.906 14.250 1.00 89.25 95 LEU A C 1
ATOM 674 O O . LEU A 1 95 ? -1.651 1.421 14.644 1.00 89.25 95 LEU A O 1
ATOM 678 N N . LEU A 1 96 ? -2.855 2.423 13.032 1.00 90.50 96 LEU A N 1
ATOM 679 C CA . LEU A 1 96 ? -1.809 2.463 12.022 1.00 90.50 96 LEU A CA 1
ATOM 680 C C . LEU A 1 96 ? -2.009 3.694 11.143 1.00 90.50 96 LEU A C 1
ATOM 682 O O . LEU A 1 96 ? -3.134 4.049 10.797 1.00 90.50 96 LEU A O 1
ATOM 686 N N . SER A 1 97 ? -0.911 4.347 10.773 1.00 90.25 97 SER A N 1
ATOM 687 C CA . SER A 1 97 ? -0.935 5.437 9.802 1.00 90.25 97 SER A CA 1
ATOM 688 C C . SER A 1 97 ? 0.332 5.434 8.964 1.00 90.25 97 SER A C 1
ATOM 690 O O . SER A 1 97 ? 1.428 5.266 9.498 1.00 90.25 97 SER A O 1
ATOM 692 N N . THR A 1 98 ? 0.187 5.662 7.660 1.00 90.50 98 THR A N 1
ATOM 693 C CA . THR A 1 98 ? 1.327 5.803 6.736 1.00 90.50 98 THR A CA 1
ATOM 694 C C . THR A 1 98 ? 1.915 7.213 6.733 1.00 90.50 98 THR A C 1
ATOM 696 O O . THR A 1 98 ? 2.979 7.445 6.166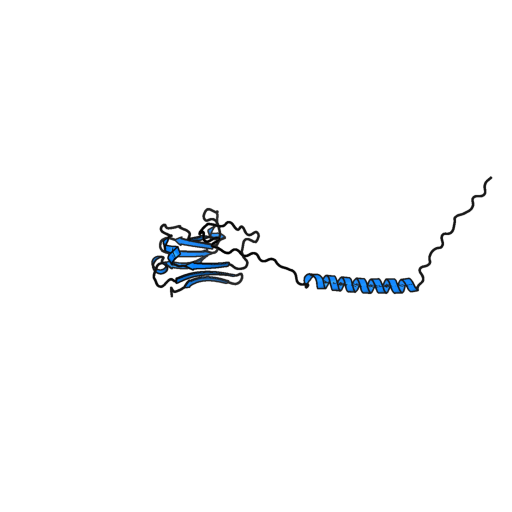 1.00 90.50 98 THR A O 1
ATOM 699 N N . VAL A 1 99 ? 1.241 8.165 7.385 1.00 88.12 99 VAL A N 1
ATOM 700 C CA . VAL A 1 99 ? 1.697 9.550 7.553 1.00 88.12 99 VAL A CA 1
ATOM 701 C C . VAL A 1 99 ? 1.665 9.910 9.041 1.00 88.12 99 VAL A C 1
ATOM 703 O O . VAL A 1 99 ? 0.740 9.507 9.749 1.00 88.12 99 VAL A O 1
ATOM 706 N N . PRO A 1 100 ? 2.629 10.675 9.577 1.00 82.38 100 PRO A N 1
ATOM 707 C CA . PRO A 1 100 ? 2.562 11.103 10.969 1.00 82.38 100 PRO A CA 1
ATOM 708 C C . PRO A 1 100 ? 1.260 11.869 11.248 1.00 82.38 100 PRO A C 1
ATOM 710 O O . PRO A 1 100 ? 0.963 12.847 10.566 1.00 82.38 100 PRO A O 1
ATOM 713 N N . LYS A 1 101 ? 0.492 11.459 12.264 1.00 75.62 101 LYS A N 1
ATOM 714 C CA . LYS A 1 101 ? -0.831 12.043 12.572 1.00 75.62 101 LYS A CA 1
ATOM 715 C C . LYS A 1 101 ? -0.801 13.553 12.846 1.00 75.62 101 LYS A C 1
ATOM 717 O O . LYS A 1 101 ? -1.759 14.258 12.571 1.00 75.62 101 LYS A O 1
ATOM 722 N N . GLN A 1 102 ? 0.311 14.049 13.384 1.00 78.75 102 GLN A N 1
ATOM 723 C CA . GLN A 1 102 ? 0.540 15.465 13.676 1.00 78.75 102 GLN A CA 1
ATOM 724 C C . GLN A 1 102 ? 0.895 16.295 12.432 1.00 78.75 102 GLN A C 1
ATOM 726 O O . GLN A 1 102 ? 1.038 17.512 12.533 1.00 78.75 102 GLN A O 1
ATOM 731 N N . ALA A 1 103 ? 1.099 15.656 11.276 1.00 76.38 103 ALA A N 1
ATOM 732 C CA . ALA A 1 103 ? 1.445 16.363 10.057 1.00 76.38 103 ALA A CA 1
ATOM 733 C C . ALA A 1 103 ? 0.233 17.152 9.527 1.00 76.38 103 ALA A C 1
ATOM 735 O O . ALA A 1 103 ? -0.888 16.630 9.495 1.00 76.38 103 ALA A O 1
ATOM 736 N N . PRO A 1 104 ? 0.436 18.392 9.046 1.00 69.12 104 PRO A N 1
ATOM 737 C CA . PRO A 1 104 ? -0.602 19.113 8.326 1.00 69.12 104 PRO A CA 1
ATOM 738 C C . PRO A 1 104 ? -1.090 18.274 7.141 1.00 69.12 104 PRO A C 1
ATOM 740 O O . PRO A 1 104 ? -0.273 17.766 6.373 1.00 69.12 104 PRO A O 1
ATOM 743 N N . LYS A 1 105 ? -2.412 18.157 6.968 1.00 77.75 105 LYS A N 1
ATOM 744 C CA . LYS A 1 105 ? -3.030 17.413 5.854 1.00 77.75 105 LYS A CA 1
ATOM 745 C C . LYS A 1 105 ? -2.697 15.911 5.828 1.00 77.75 105 LYS A C 1
ATOM 747 O O . LYS A 1 105 ? -2.722 15.304 4.758 1.00 77.75 105 LYS A O 1
ATOM 752 N N . ALA A 1 106 ? -2.400 15.300 6.981 1.00 77.88 106 ALA A N 1
ATOM 753 C CA . ALA A 1 106 ? -2.157 13.856 7.073 1.00 77.88 106 ALA A CA 1
ATOM 754 C C . ALA A 1 106 ? -3.325 13.040 6.490 1.00 77.88 106 ALA A C 1
ATOM 756 O O . ALA A 1 106 ? -3.111 12.164 5.652 1.00 77.88 106 ALA A O 1
ATOM 757 N N . ILE A 1 107 ? -4.555 13.412 6.857 1.00 80.31 107 ILE A N 1
ATOM 758 C CA . ILE A 1 107 ? -5.792 12.782 6.378 1.00 80.31 107 ILE A CA 1
ATOM 759 C C . ILE A 1 107 ? -5.932 12.896 4.851 1.00 80.31 107 ILE A C 1
ATOM 761 O O . ILE A 1 107 ? -6.359 11.946 4.203 1.00 80.31 107 ILE A O 1
ATOM 765 N N . ASP A 1 108 ? -5.506 14.010 4.250 1.00 83.31 108 ASP A N 1
ATOM 766 C CA . ASP A 1 108 ? -5.671 14.266 2.810 1.00 83.31 108 ASP A CA 1
ATOM 767 C C . ASP A 1 108 ? -4.688 13.482 1.928 1.00 83.31 108 ASP A C 1
ATOM 769 O O . ASP A 1 108 ? -4.873 13.393 0.712 1.00 83.31 108 ASP A O 1
ATOM 773 N N . ARG A 1 109 ? -3.596 12.965 2.502 1.00 84.19 109 ARG A N 1
ATOM 774 C CA . ARG A 1 109 ? -2.472 12.406 1.733 1.00 84.19 109 ARG A CA 1
ATOM 775 C C . ARG A 1 109 ? -2.140 10.961 2.080 1.00 84.19 109 ARG A C 1
ATOM 777 O O . ARG A 1 109 ? -1.587 10.274 1.224 1.00 84.19 109 ARG A O 1
ATOM 784 N N . GLY A 1 110 ? -2.468 10.519 3.289 1.00 87.94 110 GLY A N 1
ATOM 785 C CA . GLY A 1 110 ? -2.117 9.201 3.804 1.00 87.94 110 GLY A CA 1
ATOM 786 C C . GLY A 1 110 ? -3.268 8.206 3.865 1.00 87.94 110 GLY A C 1
ATOM 787 O O . GLY A 1 110 ? -4.392 8.474 3.434 1.00 87.94 110 GLY A O 1
ATOM 788 N N . LEU A 1 111 ? -2.931 7.054 4.438 1.00 91.44 111 LEU A N 1
ATOM 789 C CA . LEU A 1 111 ? -3.850 6.064 4.981 1.00 91.44 111 LEU A CA 1
ATOM 790 C C . LEU A 1 111 ? -3.807 6.185 6.505 1.00 91.44 111 LEU A C 1
ATOM 792 O O . LEU A 1 111 ? -2.720 6.138 7.086 1.00 91.44 111 LEU A O 1
ATOM 796 N N . LEU A 1 112 ? -4.972 6.314 7.131 1.00 92.12 112 LEU A N 1
ATOM 797 C CA . LEU A 1 112 ? -5.143 6.327 8.577 1.00 92.12 112 LEU A CA 1
ATOM 798 C C . LEU A 1 112 ? -6.172 5.267 8.968 1.00 92.12 112 LEU A C 1
ATOM 800 O O . LEU A 1 112 ? -7.270 5.226 8.417 1.00 92.12 112 LEU A O 1
ATOM 804 N N . ILE A 1 113 ? -5.813 4.427 9.933 1.00 93.19 113 ILE A N 1
ATOM 805 C CA . ILE A 1 113 ? -6.727 3.508 10.608 1.00 93.19 113 ILE A CA 1
ATOM 806 C C . ILE A 1 113 ? -6.889 4.033 12.025 1.00 93.19 113 ILE A C 1
ATOM 808 O O . ILE A 1 113 ? -5.967 3.929 12.839 1.00 93.19 113 ILE A O 1
ATOM 812 N N . GLU A 1 114 ? -8.031 4.645 12.314 1.00 91.75 114 GLU A N 1
ATOM 813 C CA . GLU A 1 114 ? -8.244 5.355 13.571 1.00 91.75 114 GLU A CA 1
ATOM 814 C C . GLU A 1 114 ? -9.648 5.173 14.129 1.00 91.75 114 GLU A C 1
ATOM 816 O O . GLU A 1 114 ? -10.615 4.903 13.413 1.00 91.75 114 GLU A O 1
ATOM 821 N N . ARG A 1 115 ? -9.746 5.330 15.449 1.00 91.75 115 ARG A N 1
ATOM 822 C CA . ARG A 1 115 ? -11.020 5.344 16.150 1.00 91.75 115 ARG A CA 1
ATOM 823 C C . ARG A 1 115 ? -11.613 6.746 16.086 1.00 91.75 115 ARG A C 1
ATOM 825 O O . ARG A 1 115 ? -11.093 7.668 16.720 1.00 91.75 115 ARG A O 1
ATOM 832 N N . VAL A 1 116 ? -12.758 6.880 15.428 1.00 90.12 116 VAL A N 1
ATOM 833 C CA . VAL A 1 116 ? -13.561 8.106 15.427 1.00 90.12 116 VAL A CA 1
ATOM 834 C C . VAL A 1 116 ? -14.833 7.830 16.222 1.00 90.12 116 VAL A C 1
ATOM 836 O O . VAL A 1 116 ? -15.675 7.038 15.817 1.00 90.12 116 VAL A O 1
ATOM 839 N N . ASN A 1 117 ? -14.975 8.473 17.384 1.00 89.88 117 ASN A N 1
ATOM 840 C CA . ASN A 1 117 ? -16.063 8.207 18.333 1.00 89.88 117 ASN A CA 1
ATOM 841 C C . ASN A 1 117 ? -16.126 6.722 18.756 1.00 89.88 117 ASN A C 1
ATOM 843 O O . ASN A 1 117 ? -15.244 6.250 19.481 1.00 89.88 117 ASN A O 1
ATOM 847 N N . ASN A 1 118 ? -17.155 5.997 18.313 1.00 90.25 118 ASN A N 1
ATOM 848 C CA . ASN A 1 118 ? -17.384 4.579 18.594 1.00 90.25 118 ASN A CA 1
ATOM 849 C C . ASN A 1 118 ? -17.120 3.675 17.384 1.00 90.25 118 ASN A C 1
ATOM 851 O O . ASN A 1 118 ? -17.323 2.470 17.492 1.00 90.25 118 ASN A O 1
ATOM 855 N N . ASP A 1 119 ? -16.614 4.228 16.284 1.00 91.50 119 ASP A N 1
ATOM 856 C CA . ASP A 1 119 ? -16.360 3.495 15.050 1.00 91.50 119 ASP A CA 1
ATOM 857 C C . ASP A 1 119 ? -14.858 3.418 14.766 1.00 91.50 119 ASP A C 1
ATOM 859 O O . ASP A 1 119 ? -14.089 4.341 15.062 1.00 91.50 119 ASP A O 1
ATOM 863 N N . LEU A 1 120 ? -14.435 2.302 14.178 1.00 92.69 120 LEU A N 1
ATOM 864 C CA . LEU A 1 120 ? -13.108 2.143 13.601 1.00 92.69 120 LEU A CA 1
ATOM 865 C C . LEU A 1 120 ? -13.197 2.426 12.102 1.00 92.69 120 LEU A C 1
ATOM 867 O O . LEU A 1 120 ? -13.915 1.734 11.377 1.00 92.69 120 LEU A O 1
ATOM 871 N N . LEU A 1 121 ? -12.479 3.452 11.645 1.00 92.88 121 LEU A N 1
ATOM 872 C CA . LEU A 1 121 ? -12.490 3.886 10.253 1.00 92.88 121 LEU A CA 1
ATOM 873 C C . LEU A 1 121 ? -11.134 3.638 9.602 1.00 92.88 121 LEU A C 1
ATOM 875 O O . LEU A 1 121 ? -10.081 3.868 10.199 1.00 92.88 121 LEU A O 1
ATOM 879 N N . VAL A 1 122 ? -11.186 3.235 8.335 1.00 94.31 122 VAL A N 1
ATOM 880 C CA . VAL A 1 122 ? -10.037 3.197 7.432 1.00 94.31 122 VAL A CA 1
ATOM 881 C C . VAL A 1 122 ? -10.202 4.325 6.425 1.00 94.31 122 VAL A C 1
ATOM 883 O O . VAL A 1 122 ? -11.080 4.274 5.564 1.00 94.31 122 VAL A O 1
ATOM 886 N N . ILE A 1 123 ? -9.376 5.359 6.546 1.00 92.69 123 ILE A N 1
ATOM 887 C CA . ILE A 1 123 ? -9.470 6.587 5.757 1.00 92.69 123 ILE A CA 1
ATOM 888 C C . ILE A 1 123 ? -8.261 6.674 4.836 1.00 92.69 123 ILE A C 1
ATOM 890 O O . ILE A 1 123 ? -7.119 6.640 5.290 1.00 92.69 123 ILE A O 1
ATOM 894 N N . VAL A 1 124 ? -8.509 6.839 3.539 1.00 92.44 124 VAL A N 1
ATOM 895 C CA . VAL A 1 124 ? -7.476 7.071 2.526 1.00 92.44 124 VAL A CA 1
ATOM 896 C C . VAL A 1 124 ? -7.771 8.391 1.843 1.00 92.44 124 VAL A C 1
ATOM 898 O O . VAL A 1 124 ? -8.827 8.541 1.233 1.00 92.44 124 VAL A O 1
ATOM 901 N N . ARG A 1 125 ? -6.845 9.352 1.923 1.00 89.81 125 ARG A N 1
ATOM 902 C CA . ARG A 1 125 ? -6.976 10.666 1.262 1.00 89.81 125 ARG A CA 1
ATOM 903 C C . ARG A 1 125 ? -8.343 11.325 1.511 1.00 89.81 125 ARG A C 1
ATOM 905 O O . ARG A 1 125 ? -9.057 11.680 0.575 1.00 89.81 125 ARG A O 1
ATOM 912 N N . ASN A 1 126 ? -8.714 11.445 2.783 1.00 88.88 126 ASN A N 1
ATOM 913 C CA . ASN A 1 126 ? -9.981 12.015 3.249 1.00 88.88 126 ASN A CA 1
ATOM 914 C C . ASN A 1 126 ? -11.248 11.278 2.760 1.00 88.88 126 ASN A C 1
ATOM 916 O O . ASN A 1 126 ? -12.341 11.837 2.775 1.00 88.88 126 ASN A O 1
ATOM 920 N N . THR A 1 127 ? -11.116 10.021 2.327 1.00 90.12 127 THR A N 1
ATOM 921 C CA . THR A 1 127 ? -12.244 9.169 1.931 1.00 90.12 127 THR A CA 1
ATOM 922 C C . THR A 1 127 ? -12.300 7.939 2.840 1.00 90.12 127 THR A C 1
ATOM 924 O O . THR A 1 127 ? -11.314 7.199 2.900 1.00 90.12 127 THR A O 1
ATOM 927 N N . PRO A 1 128 ? -13.411 7.696 3.559 1.00 91.69 128 PRO A N 1
ATOM 928 C CA . PRO A 1 128 ? -13.578 6.469 4.328 1.00 91.69 128 PRO A CA 1
ATOM 929 C C . PRO A 1 128 ? -13.791 5.292 3.367 1.00 91.69 128 PRO A C 1
ATOM 931 O O . PRO A 1 128 ? -14.739 5.287 2.585 1.00 91.69 128 PRO A O 1
ATOM 934 N N . VAL A 1 129 ? -12.892 4.309 3.407 1.00 93.12 129 VAL A N 1
ATOM 935 C CA . VAL A 1 129 ? -12.960 3.094 2.577 1.00 93.12 129 VAL A CA 1
ATOM 936 C C . VAL A 1 129 ? -13.862 2.056 3.235 1.00 93.12 129 VAL A C 1
ATOM 938 O O . VAL A 1 129 ? -14.726 1.485 2.578 1.00 93.12 129 VAL A O 1
ATOM 941 N N . VAL A 1 130 ? -13.677 1.840 4.539 1.00 93.44 130 VAL A N 1
ATOM 942 C CA . VAL A 1 130 ? -14.535 0.994 5.374 1.00 93.44 130 VAL A CA 1
ATOM 943 C C . VAL A 1 130 ? -14.682 1.586 6.768 1.00 93.44 130 VAL A C 1
ATOM 945 O O . VAL A 1 130 ? -13.781 2.261 7.275 1.00 93.44 130 VAL A O 1
ATOM 948 N N . SER A 1 131 ? -15.825 1.309 7.386 1.00 93.44 131 SER A N 1
ATOM 949 C CA . SER A 1 131 ? -16.157 1.717 8.747 1.00 93.44 131 SER A CA 1
ATOM 950 C C . SER A 1 131 ? -16.974 0.627 9.424 1.00 93.44 131 SER A C 1
ATOM 952 O O . SER A 1 131 ? -17.925 0.129 8.822 1.00 93.44 131 SER A O 1
ATOM 954 N N . ALA A 1 132 ? -16.644 0.304 10.670 1.00 93.25 132 ALA A N 1
ATOM 955 C CA . ALA A 1 132 ? -17.433 -0.609 11.488 1.00 93.25 132 ALA A CA 1
ATOM 956 C C . ALA A 1 132 ? -17.468 -0.137 12.954 1.00 93.25 132 ALA A C 1
ATOM 958 O O . ALA A 1 132 ? -16.471 0.424 13.428 1.00 93.25 132 ALA A O 1
ATOM 959 N N . PRO A 1 133 ? -18.568 -0.381 13.692 1.00 93.31 133 PRO A N 1
ATOM 960 C CA . PRO A 1 133 ? -18.630 -0.096 15.120 1.00 93.31 133 PRO A CA 1
ATOM 961 C C . PRO A 1 133 ? -17.575 -0.887 15.888 1.00 93.31 133 PRO A C 1
ATOM 963 O O . PRO A 1 133 ? -17.415 -2.091 15.681 1.00 93.31 133 PRO A O 1
ATOM 966 N N . LEU A 1 134 ? -16.884 -0.237 16.823 1.00 90.75 134 LEU A N 1
ATOM 967 C CA . LEU A 1 134 ? -15.805 -0.860 17.591 1.00 90.75 134 LEU A CA 1
ATOM 968 C C . LEU A 1 134 ? -16.296 -2.074 18.395 1.00 90.75 134 LEU A C 1
ATOM 970 O O . LEU A 1 134 ? -15.560 -3.040 18.552 1.00 90.75 134 LEU A O 1
ATOM 974 N N . GLU A 1 135 ? -17.549 -2.059 18.851 1.00 90.81 135 GLU A N 1
ATOM 975 C CA . GLU A 1 135 ? -18.176 -3.199 19.533 1.00 90.81 135 GLU A CA 1
ATOM 976 C C . GLU A 1 135 ? -18.284 -4.437 18.632 1.00 90.81 135 GLU A C 1
ATOM 978 O O . GLU A 1 135 ? -18.072 -5.553 19.098 1.00 90.81 135 GLU A O 1
ATOM 983 N N . GLN A 1 136 ? -18.561 -4.249 17.337 1.00 91.12 136 GLN A N 1
ATOM 984 C CA . GL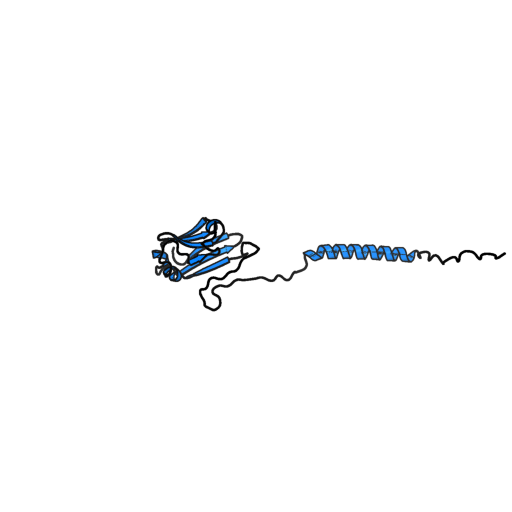N A 1 136 ? -18.607 -5.340 16.359 1.00 91.12 136 GLN A CA 1
ATOM 985 C C . GLN A 1 136 ? -17.198 -5.803 15.985 1.00 91.12 136 GLN A C 1
ATOM 987 O O . GLN A 1 136 ? -16.946 -7.001 15.899 1.00 91.12 136 GLN A O 1
ATOM 992 N N . VAL A 1 137 ? -16.260 -4.862 15.830 1.00 91.44 137 VAL A N 1
ATOM 993 C CA . VAL A 1 137 ? -14.849 -5.167 15.542 1.00 91.44 137 VAL A CA 1
ATOM 994 C C . VAL A 1 137 ? -14.196 -5.946 16.685 1.00 91.44 137 VAL A C 1
ATOM 996 O O . VAL A 1 137 ? -13.395 -6.836 16.442 1.00 91.44 137 VAL A O 1
ATOM 999 N N . LEU A 1 138 ? -14.531 -5.648 17.938 1.00 91.25 138 LEU A N 1
ATOM 1000 C CA . LEU A 1 138 ? -14.036 -6.403 19.096 1.00 91.25 138 LEU A CA 1
ATOM 1001 C C . LEU A 1 138 ? -14.874 -7.652 19.402 1.00 91.25 138 LEU A C 1
ATOM 1003 O O . LEU A 1 138 ? -14.533 -8.411 20.311 1.00 91.25 138 LEU A O 1
ATOM 1007 N N . GLY A 1 139 ? -15.964 -7.857 18.664 1.00 89.25 139 GLY A N 1
ATOM 1008 C CA . GLY A 1 139 ? -16.806 -9.036 18.769 1.00 89.25 139 GLY A CA 1
ATOM 1009 C C . GLY A 1 139 ? -16.111 -10.300 18.247 1.00 89.25 139 GLY A C 1
ATOM 1010 O O . GLY A 1 139 ? -15.129 -10.221 17.508 1.00 89.25 139 GLY A O 1
ATOM 1011 N N . PRO A 1 140 ? -16.634 -11.488 18.594 1.00 88.75 140 PRO A N 1
ATOM 1012 C CA . PRO A 1 140 ? -16.046 -12.770 18.195 1.00 88.75 140 PRO A CA 1
ATOM 1013 C C . PRO A 1 140 ? -16.101 -13.029 16.681 1.00 88.75 140 PRO A C 1
ATOM 1015 O O . PRO A 1 140 ? -15.341 -13.852 16.178 1.00 88.75 140 PRO A O 1
ATOM 1018 N N . GLU A 1 141 ? -16.983 -12.330 15.964 1.00 89.00 141 GLU A N 1
ATOM 1019 C CA . GLU A 1 141 ? -17.175 -12.482 14.519 1.00 89.00 141 GLU A CA 1
ATOM 1020 C C . GLU A 1 141 ? -16.040 -11.831 13.706 1.00 89.00 141 GLU A C 1
ATOM 1022 O O . GLU A 1 141 ? -15.692 -12.310 12.629 1.00 89.00 141 GLU A O 1
ATOM 1027 N N . CYS A 1 142 ? -15.408 -10.767 14.221 1.00 91.31 142 CYS A N 1
ATOM 1028 C CA . CYS A 1 142 ? -14.337 -10.065 13.512 1.00 91.31 142 CYS A CA 1
ATOM 1029 C C . CYS A 1 142 ? -12.997 -10.782 13.695 1.00 91.31 142 CYS A C 1
ATOM 1031 O O . CYS A 1 142 ? -12.426 -10.819 14.787 1.00 91.31 142 CYS A O 1
ATOM 1033 N N . GLN A 1 143 ? -12.448 -11.307 12.603 1.00 91.94 143 GLN A N 1
ATOM 1034 C CA . GLN A 1 143 ? -11.162 -12.004 12.634 1.00 91.94 143 GLN A CA 1
ATOM 1035 C C . GLN A 1 143 ? -10.001 -11.038 12.389 1.00 91.94 143 GLN A C 1
ATOM 1037 O O . GLN A 1 143 ? -9.062 -10.932 13.186 1.00 91.94 143 GLN A O 1
ATOM 1042 N N . LYS A 1 144 ? -10.057 -10.315 11.269 1.00 93.38 144 LYS A N 1
ATOM 1043 C CA . LYS A 1 144 ? -9.020 -9.368 10.856 1.00 93.38 144 LYS A CA 1
ATOM 1044 C C . LYS A 1 144 ? -9.578 -8.273 9.956 1.00 93.38 144 LYS A C 1
ATOM 1046 O O . LYS A 1 144 ? -10.504 -8.497 9.185 1.00 93.38 144 LYS A O 1
ATOM 1051 N N . LEU A 1 145 ? -8.946 -7.112 10.017 1.00 93.44 145 LEU A N 1
ATOM 1052 C CA . LEU A 1 145 ? -9.057 -6.053 9.030 1.00 93.44 145 LEU A CA 1
ATOM 1053 C C . LEU A 1 145 ? -7.994 -6.280 7.953 1.00 93.44 145 LEU A C 1
ATOM 1055 O O . LEU A 1 145 ? -6.800 -6.316 8.257 1.00 93.44 145 LEU A O 1
ATOM 1059 N N . THR A 1 146 ? -8.426 -6.413 6.706 1.00 94.44 146 THR A N 1
ATOM 1060 C CA . THR A 1 146 ? -7.542 -6.475 5.539 1.00 94.44 146 THR A CA 1
ATOM 1061 C C . THR A 1 146 ? -7.722 -5.226 4.701 1.00 94.44 146 THR A C 1
ATOM 1063 O O . THR A 1 146 ? -8.846 -4.843 4.383 1.00 94.44 146 THR A O 1
ATOM 1066 N N . PHE A 1 147 ? -6.617 -4.593 4.332 1.00 94.88 147 PHE A N 1
ATOM 1067 C CA . PHE A 1 147 ? -6.596 -3.433 3.458 1.00 94.88 147 PHE A CA 1
ATOM 1068 C C . PHE A 1 147 ? -5.544 -3.626 2.372 1.00 94.88 147 PHE A C 1
ATOM 1070 O O . PHE A 1 147 ? -4.401 -3.972 2.662 1.00 94.88 147 PHE A O 1
ATOM 1077 N N . THR A 1 148 ? -5.929 -3.361 1.130 1.00 93.75 148 THR A N 1
ATOM 1078 C CA . THR A 1 148 ? -5.056 -3.439 -0.038 1.00 93.75 148 THR A CA 1
ATOM 1079 C C . THR A 1 148 ? -5.194 -2.172 -0.868 1.00 93.75 148 THR A C 1
ATOM 1081 O O . THR A 1 148 ? -6.300 -1.696 -1.141 1.00 93.75 148 THR A O 1
ATOM 1084 N N . ALA A 1 149 ? -4.064 -1.621 -1.292 1.00 92.12 149 ALA A N 1
ATOM 1085 C CA . ALA A 1 149 ? -4.005 -0.501 -2.214 1.00 92.12 149 ALA A CA 1
ATOM 1086 C C . ALA A 1 149 ? -3.058 -0.835 -3.365 1.00 92.12 149 ALA A C 1
ATOM 1088 O O . ALA A 1 149 ? -1.845 -0.934 -3.180 1.00 92.12 149 ALA A O 1
ATOM 1089 N N . HIS A 1 150 ? -3.652 -0.967 -4.544 1.00 90.69 150 HIS A N 1
ATOM 1090 C CA . HIS A 1 150 ? -2.987 -1.130 -5.827 1.00 90.69 150 HIS A CA 1
ATOM 1091 C C . HIS A 1 150 ? -3.293 0.088 -6.710 1.00 90.69 150 HIS A C 1
ATOM 1093 O O . HIS A 1 150 ? -4.169 0.903 -6.400 1.00 90.69 150 HIS A O 1
ATOM 1099 N N . ALA A 1 151 ? -2.572 0.231 -7.823 1.00 86.12 151 ALA A N 1
ATOM 1100 C CA . ALA A 1 151 ? -2.744 1.366 -8.734 1.00 86.12 151 ALA A CA 1
ATOM 1101 C C . ALA A 1 151 ? -4.147 1.442 -9.371 1.00 86.12 151 ALA A C 1
ATOM 1103 O O . ALA A 1 151 ? -4.612 2.528 -9.716 1.00 86.12 151 ALA A O 1
ATOM 1104 N N . ASP A 1 152 ? -4.815 0.303 -9.534 1.00 89.69 152 ASP A N 1
ATOM 1105 C CA . ASP A 1 152 ? -6.138 0.163 -10.140 1.00 89.69 152 ASP A CA 1
ATOM 1106 C C . ASP A 1 152 ? -7.278 0.185 -9.110 1.00 89.69 152 ASP A C 1
ATOM 1108 O O . ASP A 1 152 ? -8.376 0.656 -9.419 1.00 89.69 152 ASP A O 1
ATOM 1112 N N . LYS A 1 153 ? -7.035 -0.309 -7.887 1.00 89.12 153 LYS A N 1
ATOM 1113 C CA . LYS A 1 153 ? -8.075 -0.471 -6.869 1.00 89.12 153 LYS A CA 1
ATOM 1114 C C . LYS A 1 153 ? -7.550 -0.325 -5.440 1.00 89.12 153 LYS A C 1
ATOM 1116 O O . LYS A 1 153 ? -6.500 -0.849 -5.077 1.00 89.12 153 LYS A O 1
ATOM 1121 N N . VAL A 1 154 ? -8.360 0.317 -4.599 1.00 92.44 154 VAL A N 1
ATOM 1122 C CA . VAL A 1 154 ? -8.178 0.369 -3.144 1.00 92.44 154 VAL A CA 1
ATOM 1123 C C . VAL A 1 154 ? -9.368 -0.309 -2.477 1.00 92.44 154 VAL A C 1
ATOM 1125 O O . VAL A 1 154 ? -10.514 0.039 -2.763 1.00 92.44 154 VAL A O 1
ATOM 1128 N N . THR A 1 155 ? -9.107 -1.273 -1.600 1.00 93.38 155 THR A N 1
ATOM 1129 C CA . THR A 1 155 ? -10.139 -2.021 -0.874 1.00 93.38 155 THR A CA 1
ATOM 1130 C C . THR A 1 155 ? -9.772 -2.198 0.586 1.00 93.38 155 THR A C 1
ATOM 1132 O O . THR A 1 155 ? -8.613 -2.398 0.932 1.00 93.38 155 THR A O 1
ATOM 1135 N N . GLY A 1 156 ? -10.784 -2.147 1.444 1.00 93.50 156 GLY A N 1
ATOM 1136 C CA . GLY A 1 156 ? -10.698 -2.551 2.838 1.00 93.50 156 GLY A CA 1
ATOM 1137 C C . GLY A 1 156 ? -11.857 -3.486 3.148 1.00 93.50 156 GLY A C 1
ATOM 1138 O O . GLY A 1 156 ? -12.916 -3.365 2.536 1.00 93.50 156 GLY A O 1
ATOM 1139 N N . GLU A 1 157 ? -11.656 -4.411 4.073 1.00 93.94 157 GLU A N 1
ATOM 1140 C CA . GLU A 1 157 ? -12.688 -5.338 4.526 1.00 93.94 157 GLU A CA 1
ATOM 1141 C C . GLU A 1 157 ? -12.428 -5.745 5.978 1.00 93.94 157 GLU A C 1
ATOM 1143 O O . GLU A 1 157 ? -11.283 -5.976 6.378 1.00 93.94 157 GLU A O 1
ATOM 1148 N N . PHE A 1 158 ? -13.501 -5.850 6.760 1.00 93.00 158 PHE A N 1
ATOM 1149 C CA . PHE A 1 158 ? -13.478 -6.521 8.053 1.00 93.00 158 PHE A CA 1
ATOM 1150 C C . PHE A 1 158 ? -13.922 -7.970 7.863 1.00 93.00 158 PHE A C 1
ATOM 1152 O O . PHE A 1 158 ? -15.109 -8.260 7.734 1.00 93.00 158 PHE A O 1
ATOM 1159 N N . VAL A 1 159 ? -12.961 -8.887 7.839 1.00 92.81 159 VAL A N 1
ATOM 1160 C CA . VAL A 1 159 ? -13.225 -10.304 7.593 1.00 92.81 159 VAL A CA 1
ATOM 1161 C C . VAL A 1 159 ? -14.031 -10.885 8.755 1.00 92.81 159 VAL A C 1
ATOM 1163 O O . VAL A 1 159 ? -13.568 -10.880 9.900 1.00 92.81 159 VAL A O 1
ATOM 1166 N N . GLY A 1 160 ? -15.215 -11.410 8.433 1.00 86.69 160 GLY A N 1
ATOM 1167 C CA . GLY A 1 160 ? -16.158 -12.018 9.379 1.00 86.69 160 GLY A CA 1
ATOM 1168 C C . GLY A 1 160 ? -17.292 -11.096 9.841 1.00 86.69 160 GLY A C 1
ATOM 1169 O O . GLY A 1 160 ? -18.253 -11.573 10.432 1.00 86.69 160 GLY A O 1
ATOM 1170 N N . LEU A 1 161 ? -17.236 -9.801 9.513 1.00 83.25 161 LEU A N 1
ATOM 1171 C CA . LEU A 1 161 ? -18.355 -8.875 9.693 1.00 83.25 161 LEU A CA 1
ATOM 1172 C C . LEU A 1 161 ? -19.118 -8.753 8.366 1.00 83.25 161 LEU A C 1
ATOM 1174 O O . LEU A 1 161 ? -18.782 -7.924 7.523 1.00 83.25 161 LEU A O 1
ATOM 1178 N N . THR A 1 162 ? -20.121 -9.612 8.176 1.00 59.25 162 THR A N 1
ATOM 1179 C CA . THR A 1 162 ? -21.081 -9.560 7.056 1.00 59.25 162 THR A CA 1
ATOM 1180 C C . THR A 1 162 ? -22.500 -9.422 7.564 1.00 59.25 162 THR A C 1
ATOM 1182 O O . THR A 1 162 ? -22.840 -10.197 8.485 1.00 59.25 162 THR A O 1
#

Foldseek 3Di:
DDDDDDDDDDPDPDPDPVVVVVVVVCCVVVVVVVVVCVVCVVVDDDDDDDDDDDPPDPPDPDDDDDDDPVLDDQKDKDKFFLCLCVVQPDAFDWSDKPAPPPDVQSLQRIWTFGHHPQKTFTGHRNRTQDIDGNCVSNDPQFGIWIWMDHPVDTHIDRHRPD

Radius of gyration: 34.93 Å; chains: 1; bounding box: 97×46×80 Å

Secondary structure (DSSP, 8-state):
-PPPP-----------HHHHHHHHHHHHHHHHHHHHHHHHGGGS----------SSBTTB--------TTSS-S-EEEEEEGGGGGG--STT-EEEESS-TTSTTHHHHSEEEEEETTEEEEEETTEEEEEEEHHHHTSTT--EEEEEE-SS-EEEEEET--